Protein AF-A0A7V4G7T5-F1 (afdb_monomer_lite)

Radius of gyration: 14.73 Å; chains: 1; bounding box: 41×31×35 Å

Organism: NCBI:txid60893

Structure (mmCIF, N/CA/C/O backbone):
data_AF-A0A7V4G7T5-F1
#
_entry.id   AF-A0A7V4G7T5-F1
#
loop_
_atom_site.group_PDB
_atom_site.id
_atom_site.type_symbol
_atom_site.label_atom_id
_atom_site.label_alt_id
_atom_site.label_comp_id
_atom_site.label_asym_id
_atom_site.label_entity_id
_atom_site.label_seq_id
_atom_site.pdbx_PDB_ins_code
_atom_site.Cartn_x
_atom_site.Cartn_y
_atom_site.Cartn_z
_atom_site.occupancy
_atom_site.B_iso_or_equiv
_atom_site.auth_seq_id
_atom_site.auth_comp_id
_atom_site.auth_asym_id
_atom_site.auth_atom_id
_atom_site.pdbx_PDB_model_num
ATOM 1 N N . MET A 1 1 ? 10.566 16.534 17.813 1.00 47.91 1 MET A N 1
ATOM 2 C CA . MET A 1 1 ? 9.386 16.424 16.926 1.00 47.91 1 MET A CA 1
ATOM 3 C C . MET A 1 1 ? 9.134 14.943 16.676 1.00 47.91 1 MET A C 1
ATOM 5 O O . MET A 1 1 ? 10.109 14.267 16.362 1.00 47.91 1 MET A O 1
ATOM 9 N N . PRO A 1 2 ? 7.915 14.409 16.855 1.00 64.75 2 PRO A N 1
ATOM 10 C CA . PRO A 1 2 ? 7.624 13.030 16.465 1.00 64.75 2 PRO A CA 1
ATOM 11 C C . PRO A 1 2 ? 7.750 12.868 14.940 1.00 64.75 2 PRO A C 1
ATOM 13 O O . PRO A 1 2 ? 7.371 13.761 14.184 1.00 64.75 2 PRO A O 1
ATOM 16 N N . SER A 1 3 ? 8.341 11.756 14.491 1.00 81.62 3 SER A N 1
ATOM 17 C CA . SER A 1 3 ? 8.566 11.466 13.067 1.00 81.62 3 SER A CA 1
ATOM 18 C C . SER A 1 3 ? 7.314 10.861 12.433 1.00 81.62 3 SER A C 1
ATOM 20 O O . SER A 1 3 ? 6.861 9.804 12.867 1.00 81.62 3 SER A O 1
ATOM 22 N N . GLY A 1 4 ? 6.785 11.481 11.375 1.00 80.06 4 GLY A N 1
ATOM 23 C CA . GLY A 1 4 ? 5.621 10.959 10.646 1.00 80.06 4 GLY A CA 1
ATOM 24 C C . GLY A 1 4 ? 5.888 9.670 9.856 1.00 80.06 4 GLY A C 1
ATOM 25 O O . GLY A 1 4 ? 4.949 8.946 9.559 1.00 80.06 4 GLY A O 1
ATOM 26 N N . GLY A 1 5 ? 7.152 9.359 9.541 1.00 79.50 5 GLY A N 1
ATOM 27 C CA . GLY A 1 5 ? 7.517 8.186 8.733 1.00 79.50 5 GLY A CA 1
ATOM 28 C C . GLY A 1 5 ? 7.774 6.897 9.522 1.00 79.50 5 GLY A C 1
ATOM 29 O O . GLY A 1 5 ? 7.888 5.836 8.925 1.00 79.50 5 GLY A O 1
ATOM 30 N N . GLY A 1 6 ? 7.891 6.971 10.851 1.00 83.12 6 GLY A N 1
ATOM 31 C CA . GLY A 1 6 ? 8.197 5.793 11.679 1.00 83.12 6 GLY A CA 1
ATOM 32 C C . GLY A 1 6 ? 8.095 6.005 13.190 1.00 83.12 6 GLY A C 1
ATOM 33 O O . GLY A 1 6 ? 8.470 5.129 13.957 1.00 83.12 6 GLY A O 1
ATOM 34 N N . GLY A 1 7 ? 7.620 7.170 13.636 1.00 85.75 7 GLY A N 1
ATOM 35 C CA . GLY A 1 7 ? 7.445 7.497 15.052 1.00 85.75 7 GLY A CA 1
ATOM 36 C C . GLY A 1 7 ? 6.017 7.312 15.561 1.00 85.75 7 GLY A C 1
ATOM 37 O O . GLY A 1 7 ? 5.729 7.735 16.677 1.00 85.75 7 GLY A O 1
ATOM 38 N N . MET A 1 8 ? 5.117 6.742 14.753 1.00 86.06 8 MET A N 1
ATOM 39 C CA . MET A 1 8 ? 3.739 6.483 15.162 1.00 86.06 8 MET A CA 1
ATOM 40 C C . MET A 1 8 ? 3.678 5.229 16.037 1.00 86.06 8 MET A C 1
ATOM 42 O O . MET A 1 8 ? 4.242 4.193 15.696 1.00 86.06 8 MET A O 1
ATOM 46 N N . PHE A 1 9 ? 2.965 5.322 17.153 1.00 90.94 9 PHE A N 1
ATOM 47 C CA . PHE A 1 9 ? 2.709 4.221 18.076 1.00 90.94 9 PHE A CA 1
ATOM 48 C C . PHE A 1 9 ? 1.202 4.096 18.286 1.00 90.94 9 PHE A C 1
ATOM 50 O O . PHE A 1 9 ? 0.489 5.094 18.380 1.00 90.94 9 PHE A O 1
ATOM 57 N N . SER A 1 10 ? 0.707 2.863 18.315 1.00 93.75 10 SER A N 1
ATOM 58 C CA . SER A 1 10 ? -0.716 2.557 18.450 1.00 93.75 10 SER A CA 1
ATOM 59 C C . SER A 1 10 ? -0.899 1.106 18.909 1.00 93.75 10 SER A C 1
ATOM 61 O O . SER A 1 10 ? 0.088 0.398 19.121 1.00 93.75 10 SER A O 1
ATOM 63 N N . THR A 1 11 ? -2.141 0.653 19.075 1.00 97.19 11 THR A N 1
ATOM 64 C CA . THR A 1 11 ? -2.443 -0.751 19.384 1.00 97.19 11 THR A CA 1
ATOM 65 C C . THR A 1 11 ? -2.646 -1.574 18.109 1.00 97.19 11 THR A C 1
ATOM 67 O O . THR A 1 11 ? -2.953 -1.037 17.043 1.00 97.19 11 THR A O 1
ATOM 70 N N . ALA A 1 12 ? -2.526 -2.901 18.211 1.00 96.69 12 ALA A N 1
ATOM 71 C CA . ALA A 1 12 ? -2.824 -3.793 17.088 1.00 96.69 12 ALA A CA 1
ATOM 72 C C . ALA A 1 12 ? -4.277 -3.637 16.597 1.00 96.69 12 ALA A C 1
ATOM 74 O O . ALA A 1 12 ? -4.526 -3.644 15.393 1.00 96.69 12 ALA A O 1
ATOM 75 N N . SER A 1 13 ? -5.228 -3.440 17.518 1.00 97.62 13 SER A N 1
ATOM 76 C CA . SER A 1 13 ? -6.639 -3.201 17.189 1.00 97.62 13 SER A CA 1
ATOM 77 C C . SER A 1 13 ? -6.855 -1.895 16.428 1.00 97.62 13 SER A C 1
ATOM 79 O O . SER A 1 13 ? -7.637 -1.865 15.478 1.00 97.62 13 SER A O 1
ATOM 81 N N . ASP A 1 14 ? -6.147 -0.831 16.797 1.00 97.44 14 ASP A N 1
ATOM 82 C CA . ASP A 1 14 ? -6.256 0.456 16.107 1.00 97.44 14 ASP A CA 1
ATOM 83 C C . ASP A 1 14 ? -5.680 0.370 14.691 1.00 97.44 14 ASP A C 1
ATOM 85 O O . ASP A 1 14 ? -6.289 0.855 13.735 1.00 97.44 14 ASP A O 1
ATOM 89 N N . TYR A 1 15 ? -4.543 -0.314 14.528 1.00 95.50 15 TYR A N 1
ATOM 90 C CA . TYR A 1 15 ? -3.942 -0.509 13.211 1.00 95.50 15 TYR A CA 1
ATOM 91 C C . TYR A 1 15 ? -4.804 -1.407 12.311 1.00 95.50 15 TYR A C 1
ATOM 93 O O . TYR A 1 15 ? -4.967 -1.121 11.126 1.00 95.50 15 TYR A O 1
ATOM 101 N N . ALA A 1 16 ? -5.438 -2.443 12.871 1.00 97.12 16 ALA A N 1
ATOM 102 C CA . ALA A 1 16 ? -6.391 -3.274 12.137 1.00 97.12 16 ALA A CA 1
ATOM 103 C C . ALA A 1 16 ? -7.603 -2.464 11.645 1.00 97.12 16 ALA A C 1
ATOM 105 O O . ALA A 1 16 ? -8.043 -2.644 10.512 1.00 97.12 16 ALA A O 1
ATOM 106 N N . ARG A 1 17 ? -8.113 -1.523 12.451 1.00 97.88 17 ARG A N 1
ATOM 107 C CA . ARG A 1 17 ? -9.187 -0.598 12.044 1.00 97.88 17 ARG A CA 1
ATOM 108 C C . ARG A 1 17 ? -8.751 0.323 10.905 1.00 97.88 17 ARG A C 1
ATOM 110 O O . ARG A 1 17 ? -9.522 0.541 9.972 1.00 97.88 17 ARG A O 1
ATOM 117 N N . PHE A 1 18 ? -7.518 0.826 10.947 1.00 96.56 18 PHE A N 1
ATOM 118 C CA . PHE A 1 18 ? -6.937 1.600 9.847 1.00 96.56 18 PHE A CA 1
ATOM 119 C C . PHE A 1 18 ? -6.823 0.772 8.558 1.00 96.56 18 PHE A C 1
ATOM 121 O O . PHE A 1 18 ? -7.295 1.211 7.510 1.00 96.56 18 PHE A O 1
ATOM 128 N N . ALA A 1 19 ? -6.279 -0.445 8.635 1.00 96.50 19 ALA A N 1
ATOM 129 C CA . ALA A 1 19 ? -6.188 -1.346 7.487 1.00 96.50 19 ALA A CA 1
ATOM 130 C C . ALA A 1 19 ? -7.579 -1.690 6.921 1.00 96.50 19 ALA A C 1
ATOM 132 O O . ALA A 1 19 ? -7.792 -1.632 5.711 1.00 96.50 19 ALA A O 1
ATOM 133 N N . GLN A 1 20 ? -8.558 -1.955 7.792 1.00 98.00 20 GLN A N 1
ATOM 134 C CA . GLN A 1 20 ? -9.938 -2.221 7.388 1.00 98.00 20 GLN A CA 1
ATOM 135 C C . GLN A 1 20 ? -10.583 -1.011 6.695 1.00 98.00 20 GLN A C 1
ATOM 137 O O . GLN A 1 20 ? -11.318 -1.183 5.725 1.00 98.00 20 GLN A O 1
ATOM 142 N N . MET A 1 21 ? -10.299 0.213 7.151 1.00 98.31 21 MET A N 1
ATOM 143 C CA . MET A 1 21 ? -10.771 1.445 6.507 1.00 98.31 21 MET A CA 1
ATOM 144 C C . MET A 1 21 ? -10.268 1.555 5.062 1.00 98.31 21 MET A C 1
ATOM 146 O O . MET A 1 21 ? -11.047 1.897 4.169 1.00 98.31 21 MET A O 1
ATOM 150 N N . LEU A 1 22 ? -8.996 1.228 4.820 1.00 97.56 22 LEU A N 1
ATOM 151 C CA . LEU A 1 22 ? -8.413 1.215 3.477 1.00 97.56 22 LEU A CA 1
ATOM 152 C C . LEU A 1 22 ? -9.004 0.094 2.613 1.00 97.56 22 LEU A C 1
ATOM 154 O O . LEU A 1 22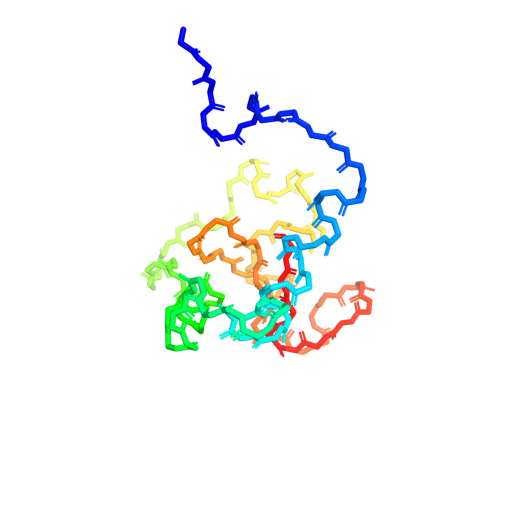 ? -9.411 0.356 1.480 1.00 97.56 22 LEU A O 1
ATOM 158 N N . LEU A 1 23 ? -9.149 -1.114 3.171 1.00 96.31 23 LEU A N 1
ATOM 159 C CA . LEU A 1 23 ? -9.772 -2.261 2.500 1.00 96.31 23 LEU A CA 1
ATOM 160 C C . LEU A 1 23 ? -11.217 -1.963 2.068 1.00 96.31 23 LEU A C 1
ATOM 162 O O . LEU A 1 23 ? -11.646 -2.351 0.986 1.00 96.31 23 LEU A O 1
ATOM 166 N N . ASN A 1 24 ? -11.948 -1.200 2.879 1.00 97.81 24 ASN A N 1
ATOM 167 C CA . ASN A 1 24 ? -13.306 -0.740 2.592 1.00 97.81 24 ASN A CA 1
ATOM 168 C C . ASN A 1 24 ? -13.362 0.475 1.638 1.00 97.81 24 ASN A C 1
ATOM 170 O O . ASN A 1 24 ? -14.408 1.115 1.503 1.00 97.81 24 ASN A O 1
ATOM 174 N N . GLY A 1 25 ? -12.251 0.868 1.008 1.00 97.31 25 GLY A N 1
ATOM 175 C CA . GLY A 1 25 ? -12.216 2.010 0.091 1.00 97.31 25 GLY A CA 1
ATOM 176 C C . GLY A 1 25 ? -12.439 3.358 0.786 1.00 97.31 25 GLY A C 1
ATOM 177 O O . GLY A 1 25 ? -13.101 4.253 0.243 1.00 97.31 25 GLY A O 1
ATOM 178 N N . GLY A 1 26 ? -11.921 3.509 2.005 1.00 98.12 26 GLY A N 1
ATOM 179 C CA . GLY A 1 26 ? -11.907 4.772 2.740 1.00 98.12 26 GLY A CA 1
ATOM 180 C C . GLY A 1 26 ? -13.016 4.934 3.783 1.00 98.12 26 GLY A C 1
ATOM 181 O O . GLY A 1 26 ? -13.231 6.051 4.260 1.00 98.12 26 GLY A O 1
ATOM 182 N N . GLN A 1 27 ? -13.761 3.872 4.106 1.00 98.56 27 GLN A N 1
ATOM 183 C CA . GLN A 1 27 ? -14.901 3.915 5.028 1.00 98.56 27 GLN A CA 1
ATOM 184 C C . GLN A 1 27 ? -14.729 2.930 6.187 1.00 98.56 27 GLN A C 1
ATOM 186 O O . GLN A 1 27 ? -14.353 1.780 5.992 1.00 98.56 27 GLN A O 1
ATOM 191 N N . LEU A 1 28 ? -15.070 3.354 7.399 1.00 98.50 28 LEU A N 1
ATOM 192 C CA . LEU A 1 28 ? -15.095 2.486 8.572 1.00 98.50 28 LEU A CA 1
ATOM 193 C C . LEU A 1 28 ? -16.312 2.830 9.425 1.00 98.50 28 LEU A C 1
ATOM 195 O O . LEU A 1 28 ? -16.615 4.007 9.602 1.00 98.50 28 LEU A O 1
ATOM 199 N N . ASP A 1 29 ? -17.017 1.815 9.926 1.00 97.69 29 ASP A N 1
ATOM 200 C CA . ASP A 1 29 ? -18.175 1.977 10.818 1.00 97.69 29 ASP A CA 1
ATOM 201 C C . ASP A 1 29 ? -19.227 2.977 10.287 1.00 97.69 29 ASP A C 1
ATOM 203 O O . ASP A 1 29 ? -19.759 3.813 11.012 1.00 97.69 29 ASP A O 1
ATOM 207 N N . GLY A 1 30 ? -19.494 2.934 8.975 1.00 97.31 30 GLY A N 1
ATOM 208 C CA . GLY A 1 30 ? -20.439 3.829 8.293 1.00 97.31 30 GLY A CA 1
ATOM 209 C C . GLY A 1 30 ? -19.900 5.232 7.980 1.00 97.31 30 GLY A C 1
ATOM 210 O O . GLY A 1 30 ? -20.483 5.931 7.150 1.00 97.31 30 GLY A O 1
ATOM 211 N N . VAL A 1 31 ? -18.750 5.630 8.529 1.00 98.44 31 VAL A N 1
ATOM 212 C CA . VAL A 1 31 ? -18.151 6.957 8.328 1.00 98.44 31 VAL A CA 1
ATOM 213 C C . VAL A 1 31 ? -17.118 6.932 7.206 1.00 98.44 31 VAL A C 1
ATOM 215 O O . VAL A 1 31 ? -16.183 6.131 7.209 1.00 98.44 31 VAL A O 1
ATOM 218 N N . ARG A 1 32 ? -17.264 7.840 6.234 1.00 98.19 32 ARG A N 1
ATOM 219 C CA . ARG A 1 32 ? -16.271 8.036 5.172 1.00 98.19 32 ARG A CA 1
ATOM 220 C C . ARG A 1 32 ? -15.143 8.939 5.664 1.00 98.19 32 ARG A C 1
ATOM 222 O O . ARG A 1 32 ? -15.369 10.114 5.924 1.00 98.19 32 ARG A O 1
ATOM 229 N N . ILE A 1 33 ? -13.938 8.384 5.728 1.00 98.44 33 ILE A N 1
ATOM 230 C CA . ILE A 1 33 ? -12.717 9.083 6.146 1.00 98.44 33 ILE A CA 1
ATOM 231 C C . ILE A 1 33 ? -11.933 9.548 4.914 1.00 98.44 33 ILE A C 1
ATOM 233 O O . ILE A 1 33 ? -11.486 10.689 4.858 1.00 98.44 33 ILE A O 1
ATOM 237 N N . LEU A 1 34 ? -11.825 8.692 3.892 1.00 98.12 34 LEU A N 1
ATOM 238 C CA . LEU A 1 34 ? -11.208 9.011 2.603 1.00 98.12 34 LEU A CA 1
ATOM 239 C C . LEU A 1 34 ? -12.182 8.734 1.458 1.00 98.12 34 LEU A C 1
ATOM 241 O O . LEU A 1 34 ? -13.050 7.861 1.542 1.00 98.12 34 LEU A O 1
ATOM 245 N N . SER A 1 35 ? -12.049 9.467 0.352 1.00 98.31 35 SER A N 1
ATOM 246 C CA . SER A 1 35 ? -12.782 9.109 -0.864 1.00 98.31 35 SER A CA 1
ATOM 247 C C . SER A 1 35 ? -12.213 7.807 -1.454 1.00 98.31 35 SER A C 1
ATOM 249 O O . SER A 1 35 ? -11.002 7.588 -1.358 1.00 98.31 35 SER A O 1
ATOM 251 N N . PRO A 1 36 ? -13.019 6.969 -2.132 1.00 97.88 36 PRO A N 1
ATOM 252 C CA . PRO A 1 36 ? -12.499 5.754 -2.764 1.00 97.88 36 PRO A CA 1
ATOM 253 C C . PRO A 1 36 ? -11.438 6.070 -3.827 1.00 97.88 36 PRO A C 1
ATOM 255 O O . PRO A 1 36 ? -10.466 5.340 -3.980 1.00 97.88 36 PRO A O 1
ATOM 258 N N . LYS A 1 37 ? -11.586 7.210 -4.520 1.00 98.06 37 LYS A N 1
ATOM 259 C CA . LYS A 1 37 ? -10.603 7.704 -5.497 1.00 98.06 37 LYS A CA 1
ATOM 260 C C . LYS A 1 37 ? -9.274 8.072 -4.841 1.00 98.06 37 LYS A C 1
ATOM 262 O O . LYS A 1 37 ? -8.228 7.866 -5.439 1.00 98.06 37 LYS A O 1
ATOM 267 N N . THR A 1 38 ? -9.313 8.604 -3.620 1.00 97.88 38 THR A N 1
ATOM 268 C CA . THR A 1 38 ? -8.104 8.918 -2.851 1.00 97.88 38 THR A CA 1
ATOM 269 C C . THR A 1 38 ? -7.370 7.642 -2.470 1.00 97.88 38 THR A C 1
ATOM 271 O O . THR A 1 38 ? -6.165 7.580 -2.672 1.00 97.88 38 THR A O 1
ATOM 274 N N . VAL A 1 39 ? -8.082 6.614 -1.994 1.00 97.75 39 VAL A N 1
ATOM 275 C CA . VAL A 1 39 ? -7.463 5.314 -1.688 1.00 97.75 39 VAL A CA 1
ATOM 276 C C . VAL A 1 39 ? -6.821 4.725 -2.944 1.00 97.75 39 VAL A C 1
ATOM 278 O O . VAL A 1 39 ? -5.640 4.408 -2.916 1.00 97.75 39 VAL A O 1
ATOM 281 N N . ALA A 1 40 ?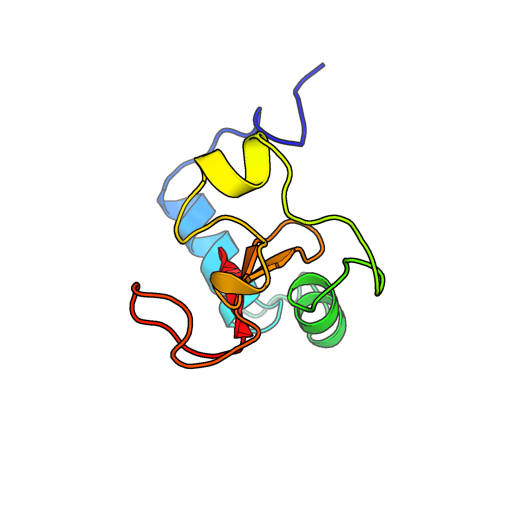 -7.541 4.705 -4.069 1.00 96.44 40 ALA A N 1
ATOM 282 C CA . ALA A 1 40 ? -6.997 4.229 -5.341 1.00 96.44 40 ALA A CA 1
ATOM 283 C C . ALA A 1 40 ? -5.742 5.003 -5.791 1.00 96.44 40 ALA A C 1
ATOM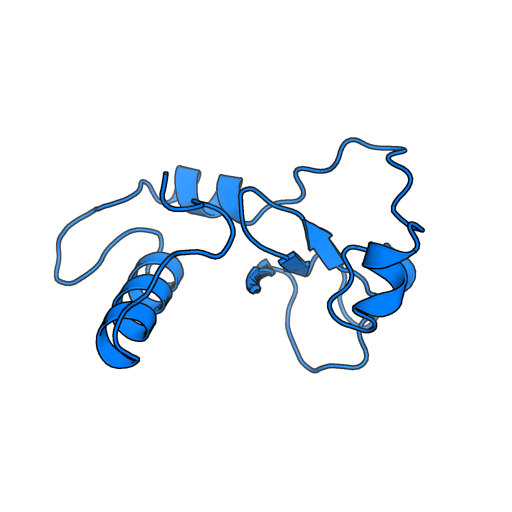 285 O O . ALA A 1 40 ? -4.805 4.409 -6.318 1.00 96.44 40 ALA A O 1
ATOM 286 N N . LEU A 1 41 ? -5.701 6.322 -5.569 1.00 96.94 41 LEU A N 1
ATOM 287 C CA . LEU A 1 41 ? -4.515 7.130 -5.854 1.00 96.94 41 LEU A CA 1
ATOM 288 C C . LEU A 1 41 ? -3.348 6.755 -4.931 1.00 96.94 41 LEU A C 1
ATOM 290 O O . LEU A 1 41 ? -2.233 6.562 -5.410 1.00 96.94 41 LEU A O 1
ATOM 294 N N . MET A 1 42 ? -3.597 6.615 -3.626 1.00 97.12 42 MET A N 1
ATOM 295 C CA . MET A 1 42 ? -2.568 6.241 -2.651 1.00 97.12 42 MET A CA 1
ATOM 296 C C . MET A 1 42 ? -1.948 4.875 -2.954 1.00 97.12 42 MET A C 1
ATOM 298 O O . MET A 1 42 ? -0.753 4.697 -2.738 1.00 97.12 42 MET A O 1
ATOM 302 N N . THR A 1 43 ? -2.736 3.942 -3.486 1.00 96.25 43 THR A N 1
ATOM 303 C CA . THR A 1 43 ? -2.344 2.551 -3.751 1.00 96.25 43 THR A CA 1
ATOM 304 C C . THR A 1 43 ? -2.041 2.300 -5.233 1.00 96.25 43 THR A C 1
ATOM 306 O O . THR A 1 43 ? -2.280 1.209 -5.742 1.00 96.25 43 THR A O 1
ATOM 309 N N . SER A 1 44 ? -1.557 3.313 -5.952 1.00 95.12 44 SER A N 1
ATOM 310 C CA . SER A 1 44 ? -1.117 3.210 -7.352 1.00 95.12 44 SER A CA 1
ATOM 311 C C . SER A 1 44 ? 0.382 3.502 -7.473 1.00 95.12 44 SER A C 1
ATOM 313 O O . SER A 1 44 ? 0.973 4.027 -6.532 1.00 95.12 44 SER A O 1
ATOM 315 N N . ASP A 1 45 ? 1.018 3.168 -8.604 1.00 95.62 45 ASP A N 1
ATOM 316 C CA . ASP A 1 45 ? 2.434 3.512 -8.815 1.00 95.62 45 ASP A CA 1
ATOM 317 C C . ASP A 1 45 ? 2.596 5.035 -8.911 1.00 95.62 45 ASP A C 1
ATOM 319 O O . ASP A 1 45 ? 2.131 5.663 -9.863 1.00 95.62 45 ASP A O 1
ATOM 323 N N . GLN A 1 46 ? 3.253 5.622 -7.912 1.00 96.12 46 GLN A N 1
ATOM 324 C CA . GLN A 1 46 ? 3.553 7.051 -7.850 1.00 96.12 46 GLN A CA 1
ATOM 325 C C . GLN A 1 46 ? 5.014 7.351 -8.202 1.00 96.12 46 GLN A C 1
ATOM 327 O O . GLN A 1 46 ? 5.439 8.504 -8.148 1.00 96.12 46 GLN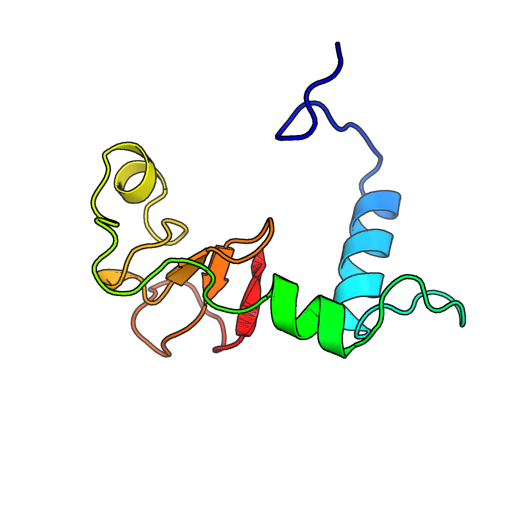 A O 1
ATOM 332 N N . LEU A 1 47 ? 5.803 6.337 -8.569 1.00 93.19 47 LEU A N 1
ATOM 333 C CA . LEU A 1 47 ? 7.189 6.514 -8.978 1.00 93.19 47 LEU A CA 1
ATOM 334 C C . LEU A 1 47 ? 7.244 6.883 -10.468 1.00 93.19 47 LEU A C 1
ATOM 336 O O . LEU A 1 47 ? 6.882 6.052 -11.307 1.00 93.19 47 LEU A O 1
ATOM 340 N N . PRO A 1 48 ? 7.771 8.068 -10.837 1.00 93.31 48 PRO A N 1
ATOM 341 C CA . PRO A 1 48 ? 7.879 8.481 -12.231 1.00 93.31 48 PRO A CA 1
ATOM 342 C C . PRO A 1 48 ? 8.587 7.441 -13.104 1.00 93.31 48 PRO A C 1
ATOM 344 O O . PRO A 1 48 ? 9.515 6.750 -12.660 1.00 93.31 48 PRO A O 1
ATOM 347 N N . ALA A 1 49 ? 8.182 7.357 -14.370 1.00 90.12 49 ALA A N 1
ATOM 348 C CA . ALA A 1 49 ? 8.852 6.520 -15.355 1.00 90.12 49 ALA A CA 1
ATOM 349 C C . ALA A 1 49 ? 10.356 6.846 -15.427 1.00 90.12 49 ALA A C 1
ATOM 351 O O . ALA A 1 49 ? 10.753 8.009 -15.417 1.00 90.12 49 ALA A O 1
ATOM 352 N N . GLY A 1 50 ? 11.197 5.811 -15.480 1.00 88.75 50 GLY A N 1
ATOM 353 C CA . GLY A 1 50 ? 12.657 5.966 -15.510 1.00 88.75 50 GLY A CA 1
ATOM 354 C C . GLY A 1 50 ? 13.313 6.244 -14.151 1.00 88.75 50 GLY A C 1
ATOM 355 O O . GLY A 1 50 ? 14.535 6.359 -14.089 1.00 88.75 50 GLY A O 1
ATOM 356 N N . THR A 1 51 ? 12.546 6.298 -13.053 1.00 91.81 51 THR A N 1
ATOM 357 C CA . THR A 1 51 ? 13.110 6.375 -11.694 1.00 91.81 51 THR A CA 1
ATOM 358 C C . THR A 1 51 ? 14.053 5.195 -11.444 1.00 91.81 51 THR A C 1
ATOM 360 O O . THR A 1 51 ? 13.672 4.040 -11.650 1.00 91.81 51 THR A O 1
ATOM 363 N N . ASN A 1 52 ? 15.275 5.458 -10.965 1.00 91.19 52 ASN A N 1
ATOM 364 C CA . ASN A 1 52 ? 16.188 4.388 -10.564 1.00 91.19 52 ASN A CA 1
ATOM 365 C C . ASN A 1 52 ? 15.680 3.717 -9.278 1.00 91.19 52 ASN A C 1
ATOM 367 O O . ASN A 1 52 ? 15.790 4.269 -8.185 1.00 91.19 52 ASN A O 1
ATOM 371 N N . ARG A 1 53 ? 15.145 2.505 -9.428 1.00 90.50 53 ARG A N 1
ATOM 372 C CA . ARG A 1 53 ? 14.580 1.691 -8.343 1.00 90.50 53 ARG A CA 1
ATOM 373 C C . ARG A 1 53 ? 15.569 0.654 -7.785 1.00 90.50 53 ARG A C 1
ATOM 375 O O . ARG A 1 53 ? 15.225 -0.082 -6.871 1.00 90.50 53 ARG A O 1
ATOM 382 N N . ARG A 1 54 ? 16.811 0.608 -8.283 1.00 91.06 54 ARG A N 1
ATOM 383 C CA . ARG A 1 54 ? 17.878 -0.299 -7.812 1.00 91.06 54 ARG A CA 1
ATOM 384 C C . ARG A 1 54 ? 18.808 0.414 -6.832 1.00 91.06 54 ARG A C 1
ATOM 386 O O . ARG A 1 54 ? 20.018 0.490 -7.033 1.00 91.06 54 ARG A O 1
ATOM 393 N N . THR A 1 55 ? 18.226 0.996 -5.790 1.00 91.12 55 THR A N 1
ATOM 394 C CA . THR A 1 55 ? 18.990 1.616 -4.701 1.00 91.12 55 THR A CA 1
ATOM 395 C C . THR A 1 55 ? 19.387 0.560 -3.671 1.00 91.12 55 THR A C 1
ATOM 397 O O . THR A 1 55 ? 18.733 -0.477 -3.559 1.00 91.12 55 THR A O 1
ATOM 400 N N . GLY A 1 56 ? 20.431 0.822 -2.876 1.00 92.62 56 GLY A N 1
ATOM 401 C CA . GLY A 1 56 ? 20.847 -0.103 -1.813 1.00 92.62 56 GLY A CA 1
ATOM 402 C C . GLY A 1 56 ? 19.713 -0.437 -0.836 1.00 92.62 56 GLY A C 1
ATOM 403 O O . GLY A 1 56 ? 19.537 -1.596 -0.478 1.00 92.62 56 GLY A O 1
ATOM 404 N N . VAL A 1 57 ? 18.886 0.559 -0.490 1.00 89.75 57 VAL A N 1
ATOM 405 C CA . VAL A 1 57 ? 17.719 0.387 0.392 1.00 89.75 57 VAL A CA 1
ATOM 406 C C . VAL A 1 57 ? 16.624 -0.451 -0.271 1.00 89.75 57 VAL A C 1
ATOM 408 O O . VAL A 1 57 ? 16.070 -1.349 0.357 1.00 89.75 57 VAL A O 1
ATOM 411 N N . ALA A 1 58 ? 16.311 -0.195 -1.545 1.00 91.62 58 ALA A N 1
ATOM 412 C CA . ALA A 1 58 ? 15.286 -0.963 -2.249 1.00 91.62 58 ALA A CA 1
ATOM 413 C C . ALA A 1 58 ? 15.683 -2.442 -2.371 1.00 91.62 58 ALA A C 1
ATOM 415 O O . ALA A 1 58 ? 14.856 -3.321 -2.152 1.00 91.62 58 ALA A O 1
ATOM 416 N N . LEU A 1 59 ? 16.960 -2.714 -2.652 1.00 92.25 59 LEU A N 1
ATOM 417 C CA . LEU A 1 59 ? 17.483 -4.076 -2.739 1.00 92.25 59 LEU A CA 1
ATOM 418 C C . LEU A 1 59 ? 17.516 -4.774 -1.372 1.00 92.25 59 LEU A C 1
ATOM 420 O O . LEU A 1 59 ? 17.203 -5.960 -1.295 1.00 92.25 59 LEU A O 1
ATOM 424 N N . SER A 1 60 ? 17.829 -4.058 -0.284 1.00 94.06 60 SER A N 1
ATOM 425 C CA . SER A 1 60 ? 17.858 -4.653 1.062 1.00 94.06 60 SER A CA 1
ATOM 426 C C . SER A 1 60 ? 16.482 -5.090 1.575 1.00 94.06 60 SER A C 1
ATOM 428 O O . SER A 1 60 ? 16.409 -5.929 2.466 1.00 94.06 60 SER A O 1
ATOM 430 N N . LEU A 1 61 ? 15.393 -4.548 1.016 1.00 91.62 61 LEU A N 1
ATOM 431 C CA . LEU A 1 61 ? 14.017 -4.943 1.345 1.00 91.62 61 LEU A CA 1
ATOM 432 C C . LEU A 1 61 ? 13.564 -6.236 0.637 1.00 91.62 61 LEU A C 1
ATOM 434 O O . LEU A 1 61 ? 12.478 -6.746 0.921 1.00 91.62 61 LEU A O 1
ATOM 438 N N . GLY A 1 62 ? 14.372 -6.782 -0.280 1.00 92.31 62 GLY A N 1
ATOM 439 C CA . GLY A 1 62 ? 14.088 -8.044 -0.965 1.00 92.31 62 GLY A CA 1
ATOM 440 C C . GLY A 1 62 ? 12.744 -8.027 -1.697 1.00 92.31 62 GLY A C 1
ATOM 441 O O . GLY A 1 62 ? 12.466 -7.119 -2.478 1.00 92.31 62 GLY A O 1
ATOM 442 N N . ALA A 1 63 ? 11.891 -9.019 -1.421 1.00 90.25 63 ALA A N 1
ATOM 443 C CA . ALA A 1 63 ? 10.569 -9.157 -2.040 1.00 90.25 63 ALA A CA 1
ATOM 444 C C . ALA A 1 63 ? 9.621 -7.966 -1.780 1.00 90.25 63 ALA A C 1
ATOM 446 O O . ALA A 1 63 ? 8.650 -7.792 -2.514 1.00 90.25 63 ALA A O 1
ATOM 447 N N . PHE A 1 64 ? 9.897 -7.136 -0.772 1.00 87.88 64 PHE A N 1
ATOM 448 C CA . PHE A 1 64 ? 9.105 -5.943 -0.446 1.00 87.88 64 PHE A CA 1
ATOM 449 C C . PHE A 1 64 ? 9.702 -4.653 -1.016 1.00 87.88 64 PHE A C 1
ATOM 451 O O . PHE A 1 64 ? 9.097 -3.588 -0.916 1.00 87.88 64 PHE A O 1
ATOM 458 N N . GLY A 1 65 ? 10.891 -4.728 -1.619 1.00 92.69 65 GLY A N 1
ATOM 459 C CA . GLY A 1 65 ? 11.507 -3.582 -2.270 1.00 92.69 65 GLY A CA 1
ATOM 460 C C . GLY A 1 65 ? 10.682 -3.121 -3.476 1.00 92.69 65 GLY A C 1
ATOM 461 O O . GLY A 1 65 ? 10.236 -3.975 -4.248 1.00 92.69 65 GLY A O 1
ATOM 462 N N . PRO A 1 66 ? 10.514 -1.800 -3.699 1.00 93.19 66 PRO A N 1
ATOM 463 C CA . PRO A 1 66 ? 9.759 -1.246 -4.827 1.00 93.19 66 PRO A CA 1
ATOM 464 C C . PRO A 1 66 ? 10.567 -1.345 -6.132 1.00 93.19 66 PRO A C 1
ATOM 466 O O . PRO A 1 66 ? 10.929 -0.344 -6.754 1.00 93.19 66 PRO A O 1
ATOM 469 N N . THR A 1 67 ? 10.912 -2.573 -6.509 1.00 93.81 67 THR A N 1
ATOM 470 C CA . THR A 1 67 ? 11.764 -2.906 -7.646 1.00 93.81 67 THR A CA 1
ATOM 471 C C . THR A 1 67 ? 10.934 -3.538 -8.768 1.00 93.81 67 THR A C 1
ATOM 473 O O . THR A 1 67 ? 10.052 -4.361 -8.495 1.00 93.81 67 THR A O 1
ATOM 476 N N . PRO A 1 68 ? 11.219 -3.212 -10.044 1.00 91.44 68 PRO A N 1
ATOM 477 C CA . PRO A 1 68 ? 10.555 -3.851 -11.177 1.00 91.44 68 PRO A CA 1
ATOM 478 C C . PRO A 1 68 ? 10.712 -5.376 -11.183 1.00 91.44 68 PRO A C 1
ATOM 480 O O . PRO A 1 68 ? 9.809 -6.088 -11.617 1.00 91.44 68 PRO A O 1
ATOM 483 N N . GLU A 1 69 ? 11.844 -5.895 -10.705 1.00 92.19 69 GLU A N 1
ATOM 484 C CA . GLU A 1 69 ? 12.132 -7.330 -10.632 1.00 92.19 69 GLU A CA 1
ATOM 485 C C . GLU A 1 69 ? 11.164 -8.066 -9.702 1.00 92.19 69 GLU A C 1
ATOM 487 O O . GLU A 1 69 ? 10.769 -9.185 -10.010 1.00 92.19 69 GLU A O 1
ATOM 492 N N . MET A 1 70 ? 10.735 -7.422 -8.613 1.00 94.31 70 MET A N 1
ATOM 493 C CA . MET A 1 70 ? 9.775 -7.982 -7.655 1.00 94.31 70 MET A CA 1
ATOM 494 C C . MET A 1 70 ? 8.318 -7.649 -7.990 1.00 94.31 70 MET A C 1
ATOM 496 O O . MET A 1 70 ? 7.421 -8.049 -7.247 1.00 94.31 70 MET A O 1
ATOM 500 N N . GLY A 1 71 ? 8.063 -6.932 -9.091 1.00 94.31 71 GLY A N 1
ATOM 501 C CA . GLY A 1 71 ? 6.712 -6.524 -9.487 1.00 94.31 71 GLY A CA 1
ATOM 502 C C . GLY A 1 71 ? 6.050 -5.560 -8.501 1.00 94.31 71 GLY A C 1
ATOM 503 O O . GLY A 1 71 ? 4.823 -5.537 -8.400 1.00 94.31 71 GLY A O 1
ATOM 504 N N . THR A 1 72 ? 6.854 -4.799 -7.755 1.00 94.69 72 THR A N 1
ATOM 505 C CA . THR A 1 72 ? 6.397 -3.904 -6.686 1.00 94.69 72 THR A CA 1
ATOM 506 C C . THR A 1 72 ? 6.818 -2.467 -7.000 1.00 94.69 72 THR A C 1
ATOM 508 O O . THR A 1 72 ? 7.924 -2.210 -7.478 1.00 94.69 72 THR A O 1
ATOM 511 N N . SER A 1 73 ? 5.942 -1.512 -6.719 1.00 94.62 73 SER A N 1
ATOM 512 C CA . SER A 1 73 ? 6.175 -0.074 -6.810 1.00 94.62 73 SER A CA 1
ATOM 513 C C . SER A 1 73 ? 5.949 0.598 -5.453 1.00 94.62 73 SER A C 1
ATOM 515 O O . SER A 1 73 ? 5.803 -0.075 -4.429 1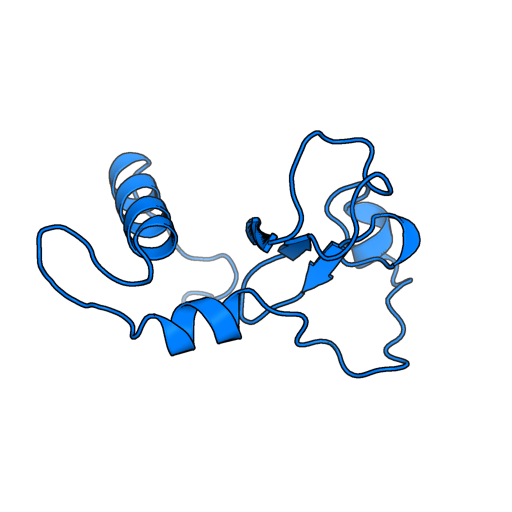.00 94.62 73 SER A O 1
ATOM 517 N N . PHE A 1 74 ? 5.957 1.931 -5.430 1.00 94.31 74 PHE A N 1
ATOM 518 C CA . PHE A 1 74 ? 5.648 2.698 -4.231 1.00 94.31 74 PHE A CA 1
ATOM 519 C C . PHE A 1 74 ? 4.568 3.734 -4.540 1.00 94.31 74 PHE A C 1
ATOM 521 O O . PHE A 1 74 ? 4.694 4.514 -5.486 1.00 94.31 74 PHE A O 1
ATOM 528 N N . GLY A 1 75 ? 3.503 3.705 -3.746 1.00 95.31 75 GLY A N 1
ATOM 529 C CA . GLY A 1 75 ? 2.408 4.661 -3.778 1.00 95.31 75 GLY A CA 1
ATOM 530 C C . GLY A 1 75 ? 2.591 5.786 -2.762 1.00 95.31 75 GLY A C 1
ATOM 531 O O . GLY A 1 75 ? 3.687 6.035 -2.256 1.00 95.31 75 GLY A O 1
ATOM 532 N N . LEU A 1 76 ? 1.502 6.471 -2.416 1.00 94.88 76 LEU A N 1
ATOM 533 C CA . LEU A 1 76 ? 1.525 7.499 -1.371 1.00 94.88 76 LEU A CA 1
ATOM 534 C C . LEU A 1 76 ? 1.441 6.836 0.009 1.00 94.88 76 LEU A C 1
ATOM 536 O O . LEU A 1 76 ? 0.377 6.785 0.623 1.00 94.88 76 LEU A O 1
ATOM 540 N N . GLY A 1 77 ? 2.584 6.332 0.477 1.00 91.38 77 GLY A N 1
ATOM 541 C CA . GLY A 1 77 ? 2.747 5.753 1.813 1.00 91.38 77 GLY A CA 1
ATOM 542 C C . GLY A 1 77 ? 2.735 4.226 1.876 1.00 91.38 77 GLY A C 1
ATOM 543 O O . GLY A 1 77 ? 2.847 3.697 2.975 1.00 91.38 77 GLY A O 1
ATOM 544 N N . PHE A 1 78 ? 2.645 3.533 0.737 1.00 94.44 78 PHE A N 1
ATOM 545 C CA . PHE A 1 78 ? 2.564 2.071 0.681 1.00 94.44 78 PHE A CA 1
ATOM 546 C C . PHE A 1 78 ? 3.467 1.483 -0.400 1.00 94.44 78 PHE A C 1
ATOM 548 O O . PHE A 1 78 ? 3.616 2.067 -1.476 1.00 94.44 78 PHE A O 1
ATOM 555 N N . GLY A 1 79 ? 4.004 0.290 -0.154 1.00 93.94 79 GLY A N 1
ATOM 556 C CA . GLY A 1 79 ? 4.495 -0.574 -1.228 1.00 93.94 79 GLY A CA 1
ATOM 557 C C . GLY A 1 79 ? 3.304 -1.194 -1.954 1.00 93.94 79 GLY A C 1
ATOM 558 O O . GLY A 1 79 ? 2.389 -1.678 -1.298 1.00 93.94 79 GLY A O 1
ATOM 559 N N . VAL A 1 80 ? 3.288 -1.168 -3.288 1.00 95.81 80 VAL A N 1
ATOM 560 C CA . VAL A 1 80 ? 2.131 -1.612 -4.089 1.00 95.81 80 VAL A CA 1
ATOM 561 C C . VAL A 1 80 ? 2.558 -2.680 -5.082 1.00 95.81 80 VAL A C 1
ATOM 563 O O . VAL A 1 80 ? 3.516 -2.490 -5.828 1.00 95.81 80 VAL A O 1
ATOM 566 N N . ARG A 1 81 ? 1.832 -3.796 -5.153 1.00 95.62 81 ARG A N 1
ATOM 567 C CA . ARG A 1 81 ? 2.061 -4.815 -6.180 1.00 95.62 81 ARG A CA 1
ATOM 568 C C . ARG A 1 81 ? 1.430 -4.407 -7.507 1.00 95.62 81 ARG A C 1
ATOM 570 O O . ARG A 1 81 ? 0.223 -4.194 -7.586 1.00 95.62 81 ARG A O 1
ATOM 577 N N . VAL A 1 82 ? 2.242 -4.352 -8.557 1.00 95.00 82 VAL A N 1
ATOM 578 C CA . VAL A 1 82 ? 1.827 -3.916 -9.901 1.00 95.00 82 VAL A CA 1
ATOM 579 C C . VAL A 1 82 ? 1.919 -5.015 -10.959 1.00 95.00 82 VAL A C 1
ATOM 581 O O . VAL A 1 82 ? 1.194 -4.940 -11.945 1.00 95.00 82 VAL A O 1
ATOM 584 N N . ASP A 1 83 ? 2.720 -6.065 -10.735 1.00 94.31 83 ASP A N 1
ATOM 585 C CA . ASP A 1 83 ? 2.842 -7.211 -11.648 1.00 94.31 83 ASP A CA 1
ATOM 586 C C . ASP A 1 83 ? 2.530 -8.545 -10.953 1.00 94.31 83 ASP A C 1
ATOM 588 O O . ASP A 1 83 ? 2.999 -8.826 -9.847 1.00 94.31 83 ASP A O 1
ATOM 592 N N . ALA A 1 84 ? 1.786 -9.414 -11.641 1.00 91.75 84 ALA A N 1
ATOM 593 C CA . ALA A 1 84 ? 1.516 -10.776 -11.188 1.00 91.75 84 ALA A CA 1
ATOM 594 C C . ALA A 1 84 ? 2.713 -11.710 -11.453 1.00 91.75 84 ALA A C 1
ATOM 596 O O . ALA A 1 84 ? 3.371 -11.623 -12.489 1.00 91.75 84 ALA A O 1
ATOM 597 N N . GLY A 1 85 ? 2.988 -12.633 -10.525 1.00 89.69 85 GLY A N 1
ATOM 598 C CA . GLY A 1 85 ? 3.952 -13.730 -10.712 1.00 89.69 85 GLY A CA 1
ATOM 599 C C . GLY A 1 85 ? 5.439 -13.355 -10.670 1.00 89.69 85 GLY A C 1
ATOM 600 O O . GLY A 1 85 ? 6.278 -14.250 -10.692 1.00 89.69 85 GLY A O 1
ATOM 601 N N . ARG A 1 86 ? 5.789 -12.065 -10.580 1.00 92.56 86 ARG A N 1
ATOM 602 C CA . ARG A 1 86 ? 7.184 -11.626 -10.388 1.00 92.56 86 ARG A CA 1
ATOM 603 C C . ARG A 1 86 ? 7.674 -11.810 -8.959 1.00 92.56 86 ARG A C 1
ATOM 605 O O . ARG A 1 86 ? 8.834 -12.134 -8.730 1.00 92.56 86 ARG A O 1
ATOM 612 N N . ASN A 1 87 ? 6.786 -11.588 -7.999 1.00 93.50 87 ASN A N 1
ATOM 613 C CA . ASN A 1 87 ? 7.123 -11.663 -6.591 1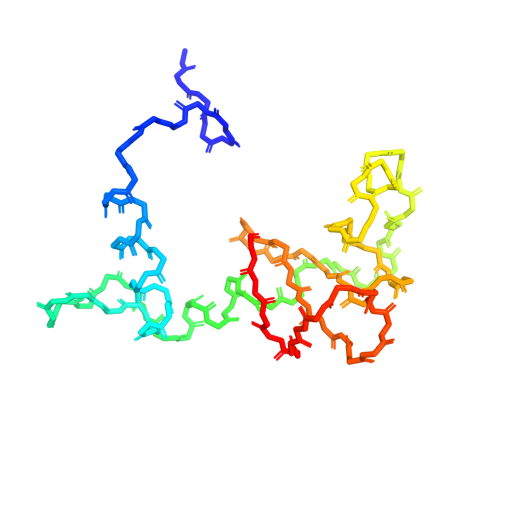.00 93.50 87 ASN A CA 1
ATOM 614 C C . ASN A 1 87 ? 7.043 -13.114 -6.083 1.00 93.50 87 ASN A C 1
ATOM 616 O O . ASN A 1 87 ? 6.035 -13.775 -6.344 1.00 93.50 87 ASN A O 1
ATOM 620 N N . PRO A 1 88 ? 8.037 -13.609 -5.321 1.00 92.56 88 PRO A N 1
ATOM 621 C CA . PRO A 1 88 ? 7.988 -14.956 -4.751 1.00 92.56 88 PRO A CA 1
ATOM 622 C C . PRO A 1 88 ? 6.962 -15.100 -3.614 1.00 92.56 88 PRO A C 1
ATOM 624 O O . PRO A 1 88 ? 6.624 -16.218 -3.233 1.00 92.56 88 PRO A O 1
ATOM 627 N N . VAL A 1 89 ? 6.474 -13.989 -3.050 1.00 92.62 89 VAL A N 1
ATOM 628 C CA . VAL A 1 89 ? 5.454 -13.993 -1.993 1.00 92.62 89 VAL A CA 1
ATOM 629 C C . VAL A 1 89 ? 4.061 -14.018 -2.629 1.00 92.62 89 VAL A C 1
ATOM 631 O O . VAL A 1 89 ? 3.809 -13.197 -3.516 1.00 92.62 89 VAL A O 1
ATOM 634 N N . PRO A 1 90 ? 3.129 -14.881 -2.175 1.00 91.88 90 PRO A N 1
ATOM 635 C CA . PRO A 1 90 ? 1.747 -14.877 -2.652 1.00 91.88 90 PRO A CA 1
ATOM 636 C C . PRO A 1 90 ? 1.092 -13.493 -2.548 1.00 91.88 90 PRO A C 1
ATOM 638 O O . PRO A 1 90 ? 1.311 -12.773 -1.578 1.00 91.88 90 PRO A O 1
ATOM 641 N N . GLY A 1 91 ? 0.301 -13.122 -3.553 1.00 91.62 91 GLY A N 1
ATOM 642 C CA . GLY A 1 91 ? -0.433 -11.856 -3.589 1.00 91.62 91 GLY A CA 1
ATOM 643 C C . GLY A 1 91 ? -0.905 -11.505 -4.996 1.00 91.62 91 GLY A C 1
ATOM 644 O O . GLY A 1 91 ? -0.431 -12.076 -5.982 1.00 91.62 91 GLY A O 1
ATOM 645 N N . SER A 1 92 ? -1.823 -10.554 -5.077 1.00 94.19 92 SER A N 1
ATOM 646 C CA . SER A 1 92 ? -2.470 -10.081 -6.297 1.00 94.19 92 SER A CA 1
ATOM 647 C C . SER A 1 92 ? -1.981 -8.689 -6.691 1.00 94.19 92 SER A C 1
ATOM 649 O O . SER A 1 92 ? -1.417 -7.946 -5.889 1.00 94.19 92 SER A O 1
ATOM 651 N N . VAL A 1 93 ? -2.195 -8.321 -7.954 1.00 94.75 93 VAL A N 1
ATOM 652 C CA . VAL A 1 93 ? -2.010 -6.931 -8.392 1.00 94.75 93 VAL A CA 1
ATOM 653 C C . VAL A 1 93 ? -2.990 -6.043 -7.629 1.00 94.75 93 VAL A C 1
ATOM 655 O O . VAL A 1 93 ? -4.176 -6.359 -7.549 1.00 94.75 93 VAL A O 1
ATOM 658 N N . GLY A 1 94 ? -2.487 -4.937 -7.084 1.00 92.25 94 GLY A N 1
ATOM 659 C CA . GLY A 1 94 ? -3.245 -4.019 -6.240 1.00 92.25 94 GLY A CA 1
ATOM 660 C C . GLY A 1 94 ? -3.135 -4.295 -4.741 1.00 92.25 94 GLY A C 1
ATOM 661 O O . GLY A 1 94 ? -3.608 -3.465 -3.974 1.00 92.25 94 GLY A O 1
ATOM 662 N N . ASP A 1 95 ? -2.493 -5.385 -4.307 1.00 93.75 95 ASP A N 1
ATOM 663 C CA . ASP A 1 95 ? -2.157 -5.570 -2.890 1.00 93.75 95 ASP A CA 1
ATOM 664 C C . ASP A 1 95 ? -1.139 -4.505 -2.451 1.00 93.75 95 ASP A C 1
ATOM 666 O O . ASP A 1 95 ? -0.208 -4.178 -3.197 1.00 93.75 95 ASP A O 1
ATOM 670 N N . TYR A 1 96 ? -1.295 -3.971 -1.237 1.00 93.44 96 TYR A N 1
ATOM 671 C CA . TYR A 1 96 ? -0.400 -2.957 -0.682 1.00 93.44 96 TYR A CA 1
ATOM 672 C C . TYR A 1 96 ? -0.123 -3.161 0.810 1.00 93.44 96 TYR A C 1
ATOM 674 O O . TYR A 1 96 ? -0.951 -3.713 1.537 1.00 93.44 96 TYR A O 1
ATOM 682 N N . SER A 1 97 ? 1.061 -2.718 1.243 1.00 87.75 97 SER A N 1
ATOM 683 C CA . SER A 1 97 ? 1.597 -2.870 2.606 1.00 87.75 97 SER A CA 1
ATOM 684 C C . SER A 1 97 ? 2.325 -1.626 3.087 1.00 87.75 97 SER A C 1
ATOM 686 O O . SER A 1 97 ? 3.020 -1.013 2.238 1.00 87.75 97 SER A O 1
#

InterPro domains:
  IPR012338 Beta-lactamase/transpeptidase-like [G3DSA:3.40.710.10] (1-97)
  IPR012338 Beta-lactamase/transpeptidase-like [SSF56601] (2-85)
  IPR050789 Diverse Enzymatic Activities [PTHR43283] (3-90)

Sequence (97 aa):
MPSGGGGMFSTASDYARFAQMLLNGGQLDGVRILSPKTVALMTSDQLPAGTNRRTGVALSLGAFGPTPEMGTSFGLGFGVRVDAGRNPVPGSVGDYS

Foldseek 3Di:
DQDPLPRDDDDPVVVVQVVVCLVVQQDGPNDRRDHSVVSVQQQDAPQDPPPPQPDPVLVVVPLQRCDVQNQWHGGNNWIFRQDPPSGPDDDDHSDID

Secondary structure (DSSP, 8-state):
---TTT-----HHHHHHHHHHHHTTSEETTEE-S-HHHHHHHTS--SPTT-----HHHHHTGGGS--GGGTEEE-SSSEEE-SSSSSSS---TT-B-

pLDDT: mean 92.99, std 6.75, range [47.91, 98.56]